Protein AF-A0A0D8IBQ2-F1 (afdb_monomer)

Solvent-accessible surface area (backbone atoms only — not comparable to full-atom values): 7060 Å² total; per-residue (Å²): 111,71,68,59,54,51,54,51,54,54,52,54,52,52,51,52,53,52,54,50,51,53,51,53,54,51,52,53,52,54,56,52,52,53,55,49,50,57,50,51,57,38,54,57,54,75,57,85,60,37,50,66,61,52,48,51,45,39,52,49,64,65,71,55,83,78,70,99,44,71,67,56,55,52,50,52,52,50,37,49,48,56,51,62,71,38,84,59,35,56,70,68,56,48,52,52,42,50,52,50,40,46,75,72,70,46,90,70,84,74,84,62,81,72,68,74,71,75,78,12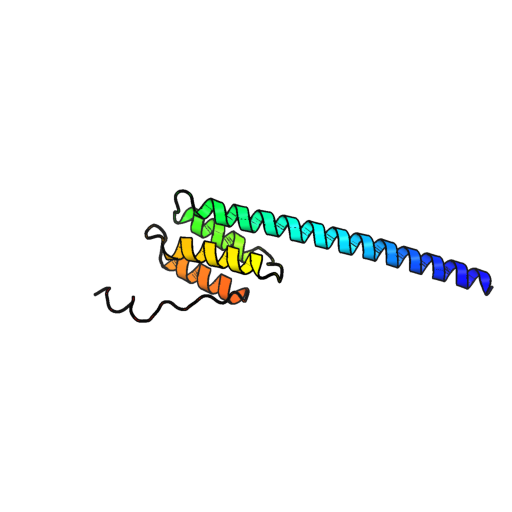0

Sequence (120 aa):
MVTYIYTITLRLMLIIIVLSGVGVVYFWWKSHQIGKEIKEATFNLNIDLDNDKALDYMQFVYNIEIPNRKVYWNTLKAGYQLIKISDNVDDSIKQRLRIIMLSKGILIEKPSLLETTNRW

Secondary structure (DSSP, 8-state):
-HHHHHHHHHHHHHHHHHHHHHHHHHHHHHHHHHHHHHHHHHHHTTSS--HHHHHHHHHHHHHPPPPS-HHHHHHHHHHHHHHHH-TTS-HHHHHHHHHHHHHTT---PPPPTTSSSS--

pLDDT: mean 86.47, std 11.73, range [48.06, 95.38]

Organism: NCBI:txid84022

Nearest PDB structures (foldseek):
  4epz-assembly1_A  TM=4.601E-01  e=3.554E+00  Bacteroides uniformis ATCC 8492

Mean predicted aligned error: 8.71 Å

Structure (mmCIF, N/CA/C/O backbone):
data_AF-A0A0D8IBQ2-F1
#
_entry.id   AF-A0A0D8IBQ2-F1
#
loop_
_atom_site.group_PDB
_atom_site.id
_atom_site.type_symbol
_atom_site.label_atom_id
_atom_site.label_alt_id
_atom_site.label_comp_id
_atom_site.label_asym_id
_atom_site.label_entity_id
_atom_site.label_seq_id
_atom_site.pdbx_PDB_ins_code
_atom_site.Cartn_x
_atom_site.Cartn_y
_atom_site.Cartn_z
_atom_site.occupancy
_atom_site.B_iso_or_equiv
_atom_site.auth_seq_id
_atom_site.auth_comp_id
_atom_site.auth_asym_id
_atom_site.auth_atom_id
_atom_site.pdbx_PDB_model_num
ATOM 1 N N . MET A 1 1 ? 29.061 -10.970 -46.618 1.00 74.06 1 MET A N 1
ATOM 2 C CA . MET A 1 1 ? 27.974 -11.679 -45.902 1.00 74.06 1 MET A CA 1
ATOM 3 C C . MET A 1 1 ? 28.200 -11.660 -44.389 1.00 74.06 1 MET A C 1
ATOM 5 O O . MET A 1 1 ? 27.344 -11.156 -43.679 1.00 74.06 1 MET A O 1
ATOM 9 N N . VAL A 1 2 ? 29.370 -12.090 -43.897 1.00 84.31 2 VAL A N 1
ATOM 10 C CA . VAL A 1 2 ? 29.703 -12.118 -42.453 1.00 84.31 2 VAL A CA 1
ATOM 11 C C . VAL A 1 2 ? 29.634 -10.740 -41.773 1.00 84.31 2 VAL A C 1
ATOM 13 O O . VAL A 1 2 ? 29.021 -10.598 -40.720 1.00 84.31 2 VAL A O 1
ATOM 16 N N . THR A 1 3 ? 30.180 -9.695 -42.401 1.00 89.56 3 THR A N 1
ATOM 17 C CA . THR A 1 3 ? 30.149 -8.319 -41.866 1.00 89.56 3 THR A CA 1
ATOM 18 C C . THR A 1 3 ? 28.736 -7.743 -41.756 1.00 89.56 3 THR A C 1
ATOM 20 O O . THR A 1 3 ? 28.445 -6.999 -40.827 1.00 89.56 3 THR A O 1
ATOM 23 N N . TYR A 1 4 ? 27.841 -8.118 -42.671 1.00 90.38 4 TYR A N 1
ATOM 24 C CA . TYR A 1 4 ? 26.442 -7.686 -42.672 1.00 90.38 4 TYR A CA 1
ATOM 25 C C . TYR A 1 4 ? 25.628 -8.358 -41.557 1.00 90.38 4 TYR A C 1
ATOM 27 O O . TYR A 1 4 ? 24.818 -7.716 -40.898 1.00 90.38 4 TYR A O 1
ATOM 35 N N . ILE A 1 5 ? 25.891 -9.640 -41.290 1.00 89.56 5 ILE A N 1
ATOM 36 C CA . ILE A 1 5 ? 25.279 -10.346 -40.158 1.00 89.56 5 ILE A CA 1
ATOM 37 C C . ILE A 1 5 ? 25.707 -9.688 -38.836 1.00 89.56 5 ILE A C 1
ATOM 39 O O . ILE A 1 5 ? 24.863 -9.443 -37.978 1.00 89.56 5 ILE A O 1
ATOM 43 N N . TYR A 1 6 ? 26.986 -9.316 -38.705 1.00 92.25 6 TYR A N 1
ATOM 44 C CA . TYR A 1 6 ? 27.506 -8.650 -37.506 1.00 92.25 6 TYR A CA 1
ATOM 45 C C . TYR A 1 6 ? 26.889 -7.263 -37.260 1.00 92.25 6 TYR A C 1
ATOM 47 O O . TYR A 1 6 ? 26.586 -6.898 -36.125 1.00 92.25 6 TYR A O 1
ATOM 55 N N . THR A 1 7 ? 26.662 -6.470 -38.312 1.00 92.25 7 THR A N 1
ATOM 56 C CA . THR A 1 7 ? 26.029 -5.153 -38.146 1.00 92.25 7 THR A CA 1
ATOM 57 C C . THR A 1 7 ? 24.558 -5.263 -37.745 1.00 92.25 7 THR A C 1
ATOM 59 O O . THR A 1 7 ? 24.081 -4.426 -36.977 1.00 92.25 7 THR A O 1
ATOM 62 N N . ILE A 1 8 ? 23.842 -6.297 -38.202 1.00 93.00 8 ILE A N 1
ATOM 63 C CA . ILE A 1 8 ? 22.455 -6.559 -37.789 1.00 93.00 8 ILE A CA 1
ATOM 64 C C . ILE A 1 8 ? 22.386 -6.969 -36.316 1.00 93.00 8 ILE A C 1
ATOM 66 O O . ILE A 1 8 ? 21.587 -6.401 -35.568 1.00 93.00 8 ILE A O 1
ATOM 70 N N . THR A 1 9 ? 23.221 -7.914 -35.873 1.00 93.25 9 THR A N 1
ATOM 71 C CA . THR A 1 9 ? 23.204 -8.379 -34.476 1.00 93.25 9 THR A CA 1
ATOM 72 C C . THR A 1 9 ? 23.554 -7.258 -33.500 1.00 93.25 9 THR A C 1
ATOM 74 O O . THR A 1 9 ? 22.883 -7.103 -32.480 1.00 93.25 9 THR A O 1
ATOM 77 N N . LEU A 1 10 ? 24.532 -6.413 -33.842 1.00 93.81 10 LEU A N 1
ATOM 78 C CA . LEU A 1 10 ? 24.910 -5.255 -33.032 1.00 93.81 10 LEU A CA 1
ATOM 79 C C . LEU A 1 10 ? 23.752 -4.251 -32.878 1.00 93.81 10 LEU A C 1
ATOM 81 O O . LEU A 1 10 ? 23.505 -3.753 -31.781 1.00 93.81 10 LEU A O 1
ATOM 85 N N . ARG A 1 11 ? 22.994 -3.986 -33.951 1.00 94.00 11 ARG A N 1
ATOM 86 C CA . ARG A 1 11 ? 21.817 -3.098 -33.900 1.00 94.00 11 ARG A CA 1
ATOM 87 C C . ARG A 1 11 ? 20.700 -3.662 -33.022 1.00 94.00 11 ARG A C 1
ATOM 89 O O . ARG A 1 11 ? 20.122 -2.913 -32.239 1.00 94.00 11 ARG A O 1
ATOM 96 N N . LEU A 1 12 ? 20.424 -4.964 -33.110 1.00 94.62 12 LEU A N 1
ATOM 97 C CA . LEU A 1 12 ? 19.429 -5.620 -32.252 1.00 94.62 12 LEU A CA 1
ATOM 98 C C . LEU A 1 12 ? 19.826 -5.557 -30.773 1.00 94.62 12 LEU A C 1
ATOM 100 O O . LEU A 1 12 ? 18.987 -5.259 -29.925 1.00 94.62 12 LEU A O 1
ATOM 104 N N . MET A 1 13 ? 21.108 -5.761 -30.464 1.00 95.38 13 MET A N 1
ATOM 105 C CA . MET A 1 13 ? 21.614 -5.668 -29.094 1.00 95.38 13 MET A CA 1
ATOM 106 C C . MET A 1 13 ? 21.450 -4.254 -28.519 1.00 95.38 13 MET A C 1
ATOM 108 O O . MET A 1 13 ? 20.991 -4.103 -27.388 1.00 95.38 13 MET A O 1
ATOM 112 N N . LEU A 1 14 ? 21.743 -3.214 -29.309 1.00 93.88 14 LEU A N 1
ATOM 113 C CA . LEU A 1 14 ? 21.530 -1.821 -28.898 1.00 93.88 14 LEU A CA 1
ATOM 114 C C . LEU A 1 14 ? 20.052 -1.518 -28.621 1.00 93.88 14 LEU A C 1
ATOM 116 O O . LEU A 1 14 ? 19.744 -0.876 -27.620 1.00 93.88 14 LEU A O 1
ATOM 120 N N . ILE A 1 15 ? 19.134 -2.020 -29.454 1.00 95.19 15 ILE A N 1
ATOM 121 C CA . ILE A 1 15 ? 17.688 -1.848 -29.239 1.00 95.19 15 ILE A CA 1
ATOM 122 C C . ILE A 1 15 ? 17.256 -2.489 -27.914 1.00 95.19 15 ILE A C 1
ATOM 124 O O . ILE A 1 15 ? 16.543 -1.857 -27.138 1.00 95.19 15 ILE A O 1
ATOM 128 N N . ILE A 1 16 ? 17.724 -3.705 -27.613 1.00 94.56 16 ILE A N 1
ATOM 129 C CA . ILE A 1 16 ? 17.399 -4.394 -26.354 1.00 94.56 16 ILE A CA 1
ATOM 130 C C . ILE A 1 16 ? 17.916 -3.605 -25.143 1.00 94.56 16 ILE A C 1
ATOM 132 O O . ILE A 1 16 ? 17.195 -3.464 -24.156 1.00 94.56 16 ILE A O 1
ATOM 136 N N . ILE A 1 17 ? 19.131 -3.051 -25.220 1.00 94.69 17 ILE A N 1
ATOM 137 C CA . ILE A 1 17 ? 19.705 -2.228 -24.143 1.00 94.69 17 ILE A CA 1
ATOM 138 C C . ILE A 1 17 ? 18.849 -0.978 -23.902 1.00 94.69 17 ILE A C 1
ATOM 140 O O . ILE A 1 17 ? 18.526 -0.672 -22.754 1.00 94.69 17 ILE A O 1
ATOM 144 N N . VAL A 1 18 ? 18.436 -0.286 -24.968 1.00 94.56 18 VAL A N 1
ATOM 145 C CA . VAL A 1 18 ? 17.582 0.907 -24.859 1.00 94.56 18 VAL A CA 1
ATOM 146 C C . VAL A 1 18 ? 16.221 0.554 -24.256 1.00 94.56 18 VAL A C 1
ATOM 148 O O . VAL A 1 18 ? 15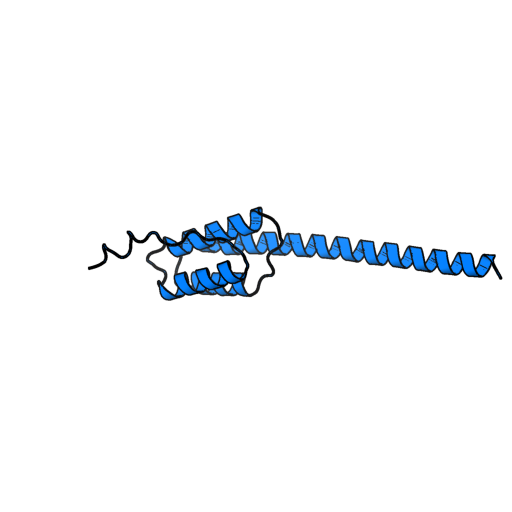.786 1.217 -23.316 1.00 94.56 18 VAL A O 1
ATOM 151 N N . LEU A 1 19 ? 15.569 -0.512 -24.732 1.00 93.62 19 LEU A N 1
ATOM 152 C CA . LEU A 1 19 ? 14.272 -0.955 -24.207 1.00 93.62 19 LEU A CA 1
ATOM 153 C C . LEU A 1 19 ? 14.352 -1.351 -22.727 1.00 93.62 19 LEU A C 1
ATOM 155 O O . LEU A 1 19 ? 13.487 -0.970 -21.938 1.00 93.62 19 LEU A O 1
ATOM 159 N N . SER A 1 20 ? 15.413 -2.060 -22.338 1.00 92.56 20 SER A N 1
ATOM 160 C CA . SER A 1 20 ? 15.674 -2.413 -20.940 1.00 92.56 20 SER A CA 1
ATOM 161 C C . SER A 1 20 ? 15.858 -1.165 -20.071 1.00 92.56 20 SER A C 1
ATOM 163 O O . SER A 1 20 ? 15.233 -1.044 -19.016 1.00 92.56 20 SER A O 1
ATOM 165 N N . GLY A 1 21 ? 16.636 -0.186 -20.547 1.00 91.06 21 GLY A N 1
ATOM 166 C CA . GLY A 1 21 ? 16.843 1.087 -19.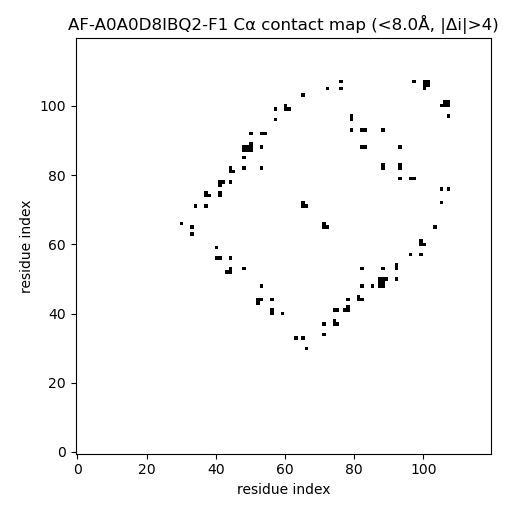856 1.00 91.06 21 GLY A CA 1
ATOM 167 C C . GLY A 1 21 ? 15.539 1.850 -19.610 1.00 91.06 21 GLY A C 1
ATOM 168 O O . GLY A 1 21 ? 15.279 2.273 -18.483 1.00 91.06 21 GLY A O 1
ATOM 169 N N . VAL A 1 22 ? 14.679 1.965 -20.629 1.00 92.81 22 VAL A N 1
ATOM 170 C CA . VAL A 1 22 ? 13.357 2.606 -20.490 1.00 92.81 22 VAL A CA 1
ATOM 171 C C . VAL A 1 22 ? 12.487 1.858 -19.476 1.00 92.81 22 VAL A C 1
ATOM 173 O O . VAL A 1 22 ? 11.854 2.492 -18.630 1.00 92.81 22 VAL A O 1
ATOM 176 N N . GLY A 1 23 ? 12.498 0.522 -19.504 1.00 89.88 23 GLY A N 1
ATOM 177 C CA . GLY A 1 23 ? 11.763 -0.306 -18.546 1.00 89.88 23 GLY A CA 1
ATOM 178 C C . GLY A 1 23 ? 12.187 -0.065 -17.094 1.00 89.88 23 GLY A C 1
ATOM 179 O O . GLY A 1 23 ? 11.334 0.106 -16.222 1.00 89.88 23 GLY A O 1
ATOM 180 N N . VAL A 1 24 ? 13.496 0.021 -16.831 1.00 88.88 24 VAL A N 1
ATOM 181 C CA . VAL A 1 24 ? 14.026 0.291 -15.482 1.00 88.88 24 VAL A CA 1
ATOM 182 C C . VAL A 1 24 ? 13.614 1.678 -14.987 1.00 88.88 24 VAL A C 1
ATOM 184 O O . VAL A 1 24 ? 13.155 1.809 -13.850 1.00 88.88 24 VAL A O 1
ATOM 187 N N . VAL A 1 25 ? 13.733 2.705 -15.834 1.00 90.19 25 VAL A N 1
ATOM 188 C CA . VAL A 1 25 ? 13.352 4.082 -15.478 1.00 90.19 25 VAL A CA 1
ATOM 189 C C . VAL A 1 25 ? 11.856 4.175 -15.176 1.00 90.19 25 VAL A C 1
ATOM 191 O O . VAL A 1 25 ? 11.468 4.750 -14.158 1.00 90.19 25 VAL A O 1
ATOM 194 N N . TYR A 1 26 ? 11.015 3.557 -16.009 1.00 89.88 26 TYR A N 1
ATOM 195 C CA . TYR A 1 26 ? 9.571 3.501 -15.787 1.00 89.88 26 TYR A CA 1
ATOM 196 C C . TYR A 1 26 ? 9.221 2.825 -14.453 1.00 89.88 26 TYR A C 1
ATOM 198 O O . TYR A 1 26 ? 8.435 3.359 -13.667 1.00 89.88 26 TYR A O 1
ATOM 206 N N . PHE A 1 27 ? 9.848 1.682 -14.155 1.00 83.88 27 PHE A N 1
ATOM 207 C CA . PHE A 1 27 ? 9.628 0.958 -12.902 1.00 83.88 27 PHE A CA 1
ATOM 208 C C . PHE A 1 27 ? 10.024 1.789 -11.671 1.00 83.88 27 PHE A C 1
ATOM 210 O O . PHE A 1 27 ? 9.289 1.836 -10.681 1.00 83.88 27 PHE A O 1
ATOM 217 N N . TRP A 1 28 ? 11.158 2.492 -11.740 1.00 83.12 28 TRP A N 1
ATOM 218 C CA . TRP A 1 28 ? 11.604 3.389 -10.672 1.00 83.12 28 TRP A CA 1
ATOM 219 C C . TRP A 1 28 ? 10.628 4.541 -10.437 1.00 83.12 28 TRP A C 1
ATOM 221 O O . TRP A 1 28 ? 10.291 4.831 -9.285 1.00 83.12 28 TRP A O 1
ATOM 231 N N . TRP A 1 29 ? 10.137 5.167 -11.508 1.00 84.75 29 TRP A N 1
ATOM 232 C CA . TRP A 1 29 ? 9.198 6.277 -11.391 1.00 84.75 29 TRP A CA 1
ATOM 233 C C . TRP A 1 29 ? 7.870 5.833 -10.769 1.00 84.75 29 TRP A C 1
ATOM 235 O O . TRP A 1 29 ? 7.411 6.445 -9.800 1.00 84.75 29 TRP A O 1
ATOM 245 N N . LYS A 1 30 ? 7.314 4.709 -11.239 1.00 84.88 30 LYS A N 1
ATOM 246 C CA . LYS A 1 30 ? 6.087 4.116 -10.689 1.00 84.88 30 LYS A CA 1
ATOM 247 C C . LYS A 1 30 ? 6.236 3.786 -9.200 1.00 84.88 30 LYS A C 1
ATOM 249 O O . LYS A 1 30 ? 5.370 4.133 -8.400 1.00 84.88 30 LYS A O 1
ATOM 254 N N . SER A 1 31 ? 7.358 3.182 -8.795 1.00 80.00 31 SER A N 1
ATOM 255 C CA . SER A 1 31 ? 7.610 2.870 -7.380 1.00 80.00 31 SER A CA 1
ATOM 256 C C . SER A 1 31 ? 7.677 4.121 -6.497 1.00 80.00 31 SER A C 1
ATOM 258 O O . SER A 1 31 ? 7.293 4.053 -5.328 1.00 80.00 31 SER A O 1
ATOM 260 N N . HIS A 1 32 ? 8.180 5.245 -7.014 1.00 82.94 32 HIS A N 1
ATOM 261 C CA . HIS A 1 32 ? 8.258 6.487 -6.247 1.00 82.94 32 HIS A CA 1
ATOM 262 C C . HIS A 1 32 ? 6.874 7.112 -6.025 1.00 82.94 32 HIS A C 1
ATOM 264 O O . HIS A 1 32 ? 6.583 7.556 -4.914 1.00 82.94 32 HIS A O 1
ATOM 270 N N . GLN A 1 33 ? 6.011 7.088 -7.047 1.00 87.25 33 GLN A N 1
ATOM 271 C CA . GLN A 1 33 ? 4.641 7.603 -6.956 1.00 87.25 33 GLN A CA 1
ATOM 272 C C . GLN A 1 33 ? 3.819 6.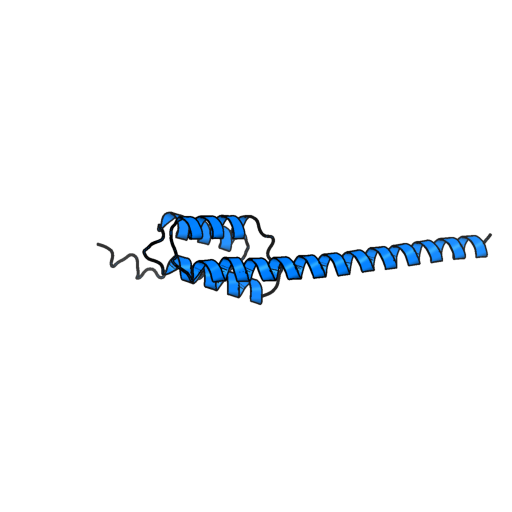852 -5.904 1.00 87.25 33 GLN A C 1
ATOM 274 O O . GLN A 1 33 ? 3.289 7.481 -4.992 1.00 87.25 33 GLN A O 1
ATOM 279 N N . ILE A 1 34 ? 3.839 5.515 -5.933 1.00 86.62 34 ILE A N 1
ATOM 280 C CA . ILE A 1 34 ? 3.121 4.683 -4.951 1.00 86.62 34 ILE A CA 1
ATOM 281 C C . ILE A 1 34 ? 3.574 5.008 -3.521 1.00 86.62 34 ILE A C 1
ATOM 283 O O . ILE A 1 34 ? 2.774 5.090 -2.591 1.00 86.62 34 ILE A O 1
ATOM 287 N N . GLY A 1 35 ? 4.874 5.239 -3.325 1.00 87.25 35 GLY A N 1
ATOM 288 C CA . GLY A 1 35 ? 5.403 5.597 -2.014 1.00 87.25 35 GLY A CA 1
ATOM 289 C C . GLY A 1 35 ? 4.904 6.940 -1.483 1.00 87.25 35 GLY A C 1
ATOM 290 O O . GLY A 1 35 ? 4.773 7.095 -0.267 1.00 87.25 35 GLY A O 1
ATOM 291 N N . LYS A 1 36 ? 4.642 7.902 -2.372 1.00 89.19 36 LYS A N 1
ATOM 292 C CA . LYS A 1 36 ? 4.052 9.195 -2.021 1.00 89.19 36 LYS A CA 1
ATOM 293 C C . LYS A 1 36 ? 2.577 9.028 -1.658 1.00 89.19 36 LYS A C 1
ATOM 295 O O . LYS A 1 36 ? 2.182 9.471 -0.585 1.00 89.19 36 LYS A O 1
ATOM 300 N N . GLU A 1 37 ? 1.821 8.295 -2.469 1.00 90.88 37 GLU A N 1
ATOM 301 C CA . GLU A 1 37 ? 0.401 8.016 -2.224 1.00 90.88 37 GLU A CA 1
ATOM 302 C C . GLU A 1 37 ? 0.175 7.299 -0.884 1.00 90.88 37 GLU A C 1
ATOM 304 O O . GLU A 1 37 ? -0.678 7.709 -0.103 1.00 90.88 37 GLU A O 1
ATOM 309 N N . ILE A 1 38 ? 0.991 6.288 -0.550 1.00 90.81 38 ILE A N 1
ATOM 310 C CA . ILE A 1 38 ? 0.889 5.575 0.739 1.00 90.81 38 ILE A CA 1
ATOM 311 C C . ILE A 1 38 ? 1.087 6.528 1.922 1.00 90.81 38 ILE A C 1
ATOM 313 O O . ILE A 1 38 ? 0.391 6.416 2.936 1.00 90.81 38 ILE A O 1
ATOM 317 N N . LYS A 1 39 ? 2.041 7.460 1.814 1.00 89.62 39 LYS A N 1
ATOM 318 C CA . LYS A 1 39 ? 2.298 8.450 2.866 1.00 89.62 39 LYS A CA 1
ATOM 319 C C . LYS A 1 39 ? 1.140 9.427 2.999 1.00 89.62 39 LYS A C 1
ATOM 321 O O . LYS A 1 39 ? 0.721 9.679 4.121 1.00 89.62 39 LYS A O 1
ATOM 326 N N . GLU A 1 40 ? 0.631 9.944 1.886 1.00 91.06 40 GLU A N 1
ATOM 327 C CA . GLU A 1 40 ? -0.484 10.896 1.874 1.00 91.06 40 GLU A CA 1
ATOM 328 C C . GLU A 1 40 ? -1.763 10.260 2.425 1.00 91.06 40 GLU A C 1
ATOM 330 O O . GLU A 1 40 ? -2.359 10.800 3.353 1.00 91.06 40 GLU A O 1
ATOM 335 N N . ALA A 1 41 ? -2.116 9.058 1.961 1.00 90.56 41 ALA A N 1
ATOM 336 C CA . ALA A 1 41 ? -3.266 8.312 2.465 1.00 90.56 41 ALA A CA 1
ATOM 337 C C . ALA A 1 41 ? -3.162 8.042 3.975 1.00 90.56 41 ALA A C 1
ATOM 339 O O . ALA A 1 41 ? -4.136 8.187 4.706 1.00 90.56 41 ALA A O 1
ATOM 340 N N . THR A 1 42 ? -1.968 7.695 4.464 1.00 89.88 42 THR A N 1
ATOM 341 C CA . THR A 1 42 ? -1.745 7.453 5.898 1.00 89.88 42 THR A CA 1
ATOM 342 C C . THR A 1 42 ? -1.760 8.749 6.713 1.00 89.88 42 THR A C 1
ATOM 344 O O . THR A 1 42 ? -2.230 8.751 7.846 1.00 89.88 42 THR A O 1
ATOM 347 N N . PHE A 1 43 ? -1.267 9.859 6.159 1.00 89.88 43 PHE A N 1
ATOM 348 C CA . PHE A 1 43 ? -1.297 11.165 6.819 1.00 89.88 43 PHE A CA 1
ATOM 349 C C . PHE A 1 43 ? -2.727 11.696 6.956 1.00 89.88 43 PHE A C 1
ATOM 351 O O . PHE A 1 43 ? -3.082 12.219 8.011 1.00 89.88 43 PHE A O 1
ATOM 358 N N . ASN A 1 44 ? -3.567 11.491 5.938 1.00 90.00 44 ASN A N 1
ATOM 359 C CA . ASN A 1 44 ? -4.971 11.901 5.955 1.00 90.00 44 ASN A CA 1
ATOM 360 C C . ASN A 1 44 ? -5.784 11.217 7.069 1.00 90.00 44 ASN A C 1
ATOM 362 O O . ASN A 1 44 ? -6.738 11.807 7.564 1.00 90.00 44 ASN A O 1
ATOM 366 N N . LEU A 1 45 ? -5.376 10.024 7.522 1.00 89.56 45 LEU A N 1
ATOM 367 C CA . LEU A 1 45 ? -5.995 9.345 8.669 1.00 89.56 45 LEU A CA 1
ATOM 368 C C . LEU A 1 45 ? -5.742 10.038 10.011 1.00 89.56 45 LEU A C 1
ATOM 370 O O . LEU A 1 45 ? -6.462 9.782 10.968 1.00 89.56 45 LEU A O 1
ATOM 374 N N . ASN A 1 46 ? -4.706 10.869 10.121 1.00 83.88 46 ASN A N 1
ATOM 375 C CA . ASN A 1 46 ? -4.357 11.518 11.384 1.00 83.88 46 ASN A CA 1
ATOM 376 C C . ASN A 1 46 ? -5.264 12.720 11.705 1.00 83.88 46 ASN A C 1
ATOM 378 O O . ASN A 1 46 ? -5.256 13.219 12.826 1.00 83.88 46 ASN A O 1
ATOM 382 N N . ILE A 1 47 ? -6.018 13.216 10.720 1.00 81.88 47 ILE A N 1
ATOM 383 C CA . ILE A 1 47 ? -6.865 14.400 10.857 1.00 81.88 47 ILE A CA 1
ATOM 384 C C . ILE A 1 47 ? -8.322 13.948 10.858 1.00 81.88 47 ILE A C 1
ATOM 386 O O . ILE A 1 47 ? -8.846 13.594 9.804 1.00 81.88 47 ILE A O 1
ATOM 390 N N . ASP A 1 48 ? -8.973 14.019 12.022 1.00 83.94 48 ASP A N 1
ATOM 391 C CA . ASP A 1 48 ? -10.419 13.804 12.189 1.00 83.94 48 ASP A CA 1
ATOM 392 C C . ASP A 1 48 ? -10.901 12.474 11.583 1.00 83.94 48 ASP A C 1
ATOM 394 O O . ASP A 1 48 ? -11.583 12.433 10.560 1.00 83.94 48 ASP A O 1
ATOM 398 N N . LEU A 1 49 ? -10.420 11.370 12.154 1.00 90.25 49 LEU A N 1
ATOM 399 C CA . LEU A 1 49 ? -10.665 10.031 11.637 1.00 90.25 49 LEU A CA 1
ATOM 400 C C . LEU A 1 49 ? -12.115 9.593 11.879 1.00 90.25 49 LEU A C 1
ATOM 402 O O . LEU A 1 49 ? -12.537 9.440 13.027 1.00 90.25 49 LEU A O 1
ATOM 406 N N . ASP A 1 50 ? -12.819 9.311 10.789 1.00 92.69 50 ASP A N 1
ATOM 407 C CA . ASP A 1 50 ? -14.187 8.810 10.745 1.00 92.69 50 ASP A CA 1
ATOM 408 C C . ASP A 1 50 ? -14.277 7.502 9.933 1.00 92.69 50 ASP A C 1
ATOM 410 O O . ASP A 1 50 ? -13.282 6.972 9.416 1.00 92.69 50 ASP A O 1
ATOM 414 N N . ASN A 1 51 ? -15.491 6.958 9.843 1.00 92.06 51 ASN A N 1
ATOM 415 C CA . ASN A 1 51 ? -15.777 5.760 9.060 1.00 92.06 51 ASN A CA 1
ATOM 416 C C . ASN A 1 51 ? -15.467 5.950 7.567 1.00 92.06 51 ASN A C 1
ATOM 418 O O . ASN A 1 51 ? -14.906 5.041 6.954 1.00 92.06 51 ASN A O 1
ATOM 422 N N . ASP A 1 52 ? -15.775 7.113 6.994 1.00 93.00 52 ASP A N 1
ATOM 423 C CA . ASP A 1 52 ? -15.601 7.373 5.562 1.00 93.00 52 ASP A CA 1
ATOM 424 C C . ASP A 1 52 ? -14.116 7.379 5.172 1.00 93.00 52 ASP A C 1
ATOM 426 O O . ASP A 1 52 ? -13.705 6.653 4.267 1.00 93.00 52 ASP A O 1
ATOM 430 N N . LYS A 1 53 ? -13.260 8.070 5.932 1.00 92.94 53 LYS A N 1
ATOM 431 C CA . LYS A 1 53 ? -11.803 8.058 5.720 1.00 92.94 53 LYS A CA 1
ATOM 432 C C . LYS A 1 53 ? -11.198 6.678 5.940 1.00 92.94 53 LYS A C 1
ATOM 434 O O . LYS A 1 53 ? -10.255 6.295 5.243 1.00 92.94 53 LYS A O 1
ATOM 439 N N . ALA A 1 54 ? -11.714 5.913 6.903 1.00 93.00 54 ALA A N 1
ATOM 440 C CA . ALA A 1 54 ? -11.272 4.541 7.121 1.00 93.00 54 ALA A CA 1
ATOM 441 C C . ALA A 1 54 ? -11.647 3.628 5.937 1.00 93.00 54 ALA A C 1
ATOM 443 O O . ALA A 1 54 ? -10.842 2.775 5.547 1.00 93.00 54 ALA A O 1
ATOM 444 N N . LEU A 1 55 ? -12.828 3.821 5.339 1.00 94.00 55 LEU A N 1
ATOM 445 C CA . LEU A 1 55 ? -13.259 3.122 4.125 1.00 94.00 55 LEU A CA 1
ATOM 446 C C . LEU A 1 55 ? -12.411 3.516 2.912 1.00 94.00 55 LEU A C 1
ATOM 448 O O . LEU A 1 55 ? -11.928 2.625 2.210 1.00 94.00 55 LEU A O 1
ATOM 452 N N . ASP A 1 56 ? -12.162 4.808 2.713 1.00 93.88 56 ASP A N 1
ATOM 453 C CA . ASP A 1 56 ? -11.307 5.317 1.637 1.00 93.88 56 ASP A CA 1
ATOM 454 C C . ASP A 1 56 ? -9.897 4.736 1.737 1.00 93.88 56 ASP A C 1
ATOM 456 O O . ASP A 1 56 ? -9.338 4.225 0.762 1.00 93.88 56 ASP A O 1
ATOM 460 N N . TYR A 1 57 ? -9.330 4.730 2.945 1.00 94.56 57 TYR A N 1
ATOM 461 C CA . TYR A 1 57 ? -8.033 4.118 3.195 1.00 94.56 57 TYR A CA 1
ATOM 462 C C . TYR A 1 57 ? -8.046 2.612 2.935 1.00 94.56 57 TYR A C 1
ATOM 464 O O . TYR A 1 57 ? -7.129 2.075 2.315 1.00 94.56 57 TYR A O 1
ATOM 472 N N . MET A 1 58 ? -9.089 1.907 3.368 1.00 94.38 58 MET A N 1
ATOM 473 C CA . MET A 1 58 ? -9.239 0.478 3.110 1.00 94.38 58 MET A CA 1
ATOM 474 C C . MET A 1 58 ? -9.303 0.174 1.608 1.00 94.38 58 MET A C 1
ATOM 476 O O . MET A 1 58 ? -8.630 -0.751 1.142 1.00 94.38 58 MET A O 1
ATOM 480 N N . GLN A 1 59 ? -10.063 0.959 0.845 1.00 94.31 59 GLN A N 1
ATOM 481 C CA . GLN A 1 59 ? -10.157 0.835 -0.607 1.00 94.31 59 GLN A CA 1
ATOM 482 C C . GLN A 1 59 ? -8.820 1.152 -1.284 1.00 94.31 59 GLN A C 1
ATOM 484 O O . GLN A 1 59 ? -8.400 0.427 -2.188 1.00 94.31 59 GLN A O 1
ATOM 489 N N . PHE A 1 60 ? -8.110 2.176 -0.809 1.00 93.94 60 PHE A N 1
ATOM 490 C CA . PHE A 1 60 ? -6.754 2.486 -1.246 1.00 93.94 60 PHE A CA 1
ATOM 491 C C . PHE A 1 60 ? -5.818 1.286 -1.042 1.00 93.94 60 PHE A C 1
ATOM 493 O O . PHE A 1 60 ? -5.240 0.792 -2.009 1.00 93.94 60 PHE A O 1
ATOM 500 N N . VAL A 1 61 ? -5.730 0.741 0.178 1.00 92.94 61 VAL A N 1
ATOM 501 C CA . VAL A 1 61 ? -4.866 -0.413 0.494 1.00 92.94 61 VAL A CA 1
ATOM 502 C C . VAL A 1 61 ? -5.230 -1.651 -0.333 1.00 92.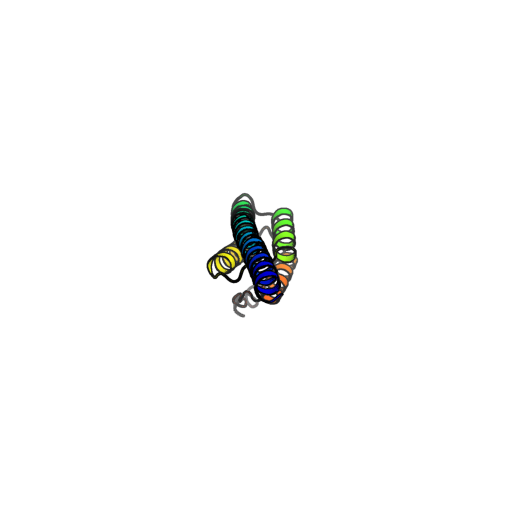94 61 VAL A C 1
ATOM 504 O O . VAL A 1 61 ? -4.347 -2.413 -0.738 1.00 92.94 61 VAL A O 1
ATOM 507 N N . TYR A 1 62 ? -6.518 -1.859 -0.612 1.00 92.50 62 TYR A N 1
ATOM 508 C CA . TYR A 1 62 ? -6.976 -2.957 -1.460 1.00 92.50 62 TYR A CA 1
ATOM 509 C C . TYR A 1 62 ? -6.475 -2.819 -2.907 1.00 92.50 62 TYR A C 1
ATOM 511 O O . TYR A 1 62 ? -5.967 -3.791 -3.477 1.00 92.50 62 TYR A O 1
ATOM 519 N N . ASN A 1 63 ? -6.554 -1.614 -3.473 1.00 92.31 63 ASN A N 1
ATOM 520 C CA . ASN A 1 63 ? -6.257 -1.356 -4.882 1.00 92.31 63 ASN A CA 1
ATOM 521 C C . ASN A 1 63 ? -4.764 -1.208 -5.190 1.00 92.31 63 ASN A C 1
ATOM 523 O O . ASN A 1 63 ? -4.345 -1.504 -6.308 1.00 92.31 63 ASN A O 1
ATOM 527 N N . ILE A 1 64 ? -3.947 -0.776 -4.228 1.00 90.31 64 ILE A N 1
ATOM 528 C CA . ILE A 1 64 ? -2.520 -0.576 -4.489 1.00 90.31 64 ILE A CA 1
ATOM 529 C C . ILE A 1 64 ? -1.740 -1.892 -4.584 1.00 90.31 64 ILE A C 1
ATOM 531 O O . ILE A 1 64 ? -1.985 -2.878 -3.873 1.00 90.31 64 ILE A O 1
ATOM 535 N N . GLU A 1 65 ? -0.726 -1.872 -5.445 1.00 86.81 65 GLU A N 1
ATOM 536 C CA . GLU A 1 65 ? 0.360 -2.842 -5.444 1.00 86.81 65 GLU A CA 1
ATOM 537 C C . GLU A 1 65 ? 1.477 -2.308 -4.548 1.00 86.81 65 GLU A C 1
ATOM 539 O O . GLU A 1 65 ? 2.046 -1.246 -4.800 1.00 86.81 65 GLU A O 1
ATOM 544 N N . ILE A 1 66 ? 1.769 -3.021 -3.463 1.00 85.75 66 ILE A N 1
ATOM 545 C CA . ILE A 1 66 ? 2.696 -2.541 -2.442 1.00 85.75 66 ILE A CA 1
ATOM 546 C C . ILE A 1 66 ? 4.102 -2.997 -2.825 1.00 85.75 66 ILE A C 1
ATOM 548 O O . ILE A 1 66 ? 4.357 -4.205 -2.842 1.00 85.75 66 ILE A O 1
ATOM 552 N N . PRO A 1 67 ? 5.044 -2.076 -3.094 1.00 83.25 67 PRO A N 1
ATOM 553 C CA . PRO A 1 67 ? 6.403 -2.473 -3.415 1.00 83.25 67 PRO A CA 1
ATOM 554 C C . PRO A 1 67 ? 7.015 -3.230 -2.233 1.00 83.25 67 PRO A C 1
ATOM 556 O O . PRO A 1 67 ? 6.768 -2.884 -1.075 1.00 83.25 67 PRO A O 1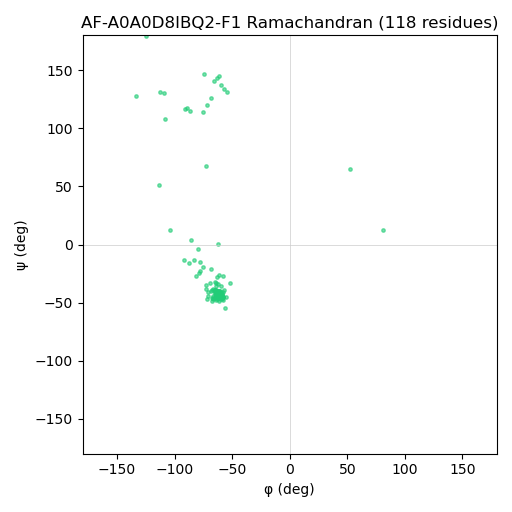
ATOM 559 N N . ASN A 1 68 ? 7.858 -4.226 -2.513 1.00 81.25 68 ASN A N 1
ATOM 560 C CA . ASN A 1 68 ? 8.533 -5.028 -1.490 1.00 81.25 68 ASN A CA 1
ATOM 561 C C . ASN A 1 68 ? 9.643 -4.226 -0.780 1.00 81.25 68 ASN A C 1
ATOM 563 O O . ASN A 1 68 ? 10.838 -4.459 -0.962 1.00 81.25 68 ASN A O 1
ATOM 567 N N . ARG A 1 69 ? 9.248 -3.210 -0.009 1.00 83.81 69 ARG A N 1
ATOM 568 C CA . ARG A 1 69 ? 10.124 -2.403 0.838 1.00 83.81 69 ARG A CA 1
ATOM 569 C C . ARG A 1 69 ? 9.490 -2.260 2.211 1.00 83.81 69 ARG A C 1
ATOM 571 O O . ARG A 1 69 ? 8.371 -1.769 2.345 1.00 83.81 69 ARG A O 1
ATOM 578 N N . LYS A 1 70 ? 10.272 -2.582 3.242 1.00 86.44 70 LYS A N 1
ATOM 579 C CA . LYS A 1 70 ? 9.860 -2.530 4.654 1.00 86.44 70 LYS A CA 1
ATOM 580 C C . LYS A 1 70 ? 9.256 -1.182 5.067 1.00 86.44 70 LYS A C 1
ATOM 582 O O . LYS A 1 70 ? 8.345 -1.147 5.884 1.00 86.44 70 LYS A O 1
ATOM 587 N N . VAL A 1 71 ? 9.733 -0.080 4.482 1.00 88.06 71 VAL A N 1
ATOM 588 C CA . VAL A 1 71 ? 9.224 1.274 4.760 1.00 88.06 71 VAL A CA 1
ATOM 589 C C . VAL A 1 71 ? 7.727 1.380 4.463 1.00 88.06 71 VAL A C 1
ATOM 591 O O . VAL A 1 71 ? 6.992 1.880 5.305 1.00 88.06 71 VAL A O 1
ATOM 594 N N . TYR A 1 72 ? 7.259 0.858 3.325 1.00 89.94 72 TYR A N 1
ATOM 595 C CA . TYR A 1 72 ? 5.844 0.935 2.954 1.00 89.94 72 TYR A CA 1
ATOM 596 C C . TYR A 1 72 ? 4.972 0.083 3.872 1.00 89.94 72 TYR A C 1
ATOM 598 O O . TYR A 1 72 ? 3.921 0.534 4.313 1.00 89.94 72 TYR A O 1
ATOM 606 N N . TRP A 1 73 ? 5.439 -1.112 4.236 1.00 90.44 73 TRP A N 1
ATOM 607 C CA . TRP A 1 73 ? 4.727 -1.976 5.180 1.00 90.44 73 TRP A CA 1
ATOM 608 C C . TRP A 1 73 ? 4.609 -1.339 6.561 1.00 90.44 73 TRP A C 1
ATOM 610 O O . TRP A 1 73 ? 3.549 -1.406 7.174 1.00 90.44 73 TRP A O 1
ATOM 620 N N . ASN A 1 74 ? 5.669 -0.679 7.031 1.00 90.81 74 ASN A N 1
ATOM 621 C CA . ASN A 1 74 ? 5.645 0.042 8.299 1.00 90.81 74 ASN A CA 1
ATOM 622 C C . ASN A 1 74 ? 4.657 1.216 8.261 1.00 90.81 74 ASN A C 1
ATOM 624 O O . ASN A 1 74 ? 3.907 1.397 9.216 1.00 90.81 74 ASN A O 1
ATOM 628 N N . THR A 1 75 ? 4.623 1.986 7.167 1.00 91.31 75 THR A N 1
ATOM 629 C CA . THR A 1 75 ? 3.664 3.091 7.003 1.00 91.31 75 THR A CA 1
ATOM 630 C C . THR A 1 75 ? 2.224 2.582 6.992 1.00 91.31 75 THR A C 1
ATOM 632 O O . THR A 1 75 ? 1.386 3.114 7.711 1.00 91.31 75 THR A O 1
ATOM 635 N N . LEU A 1 76 ? 1.947 1.500 6.264 1.00 92.62 76 LEU A N 1
ATOM 636 C CA . LEU A 1 76 ? 0.6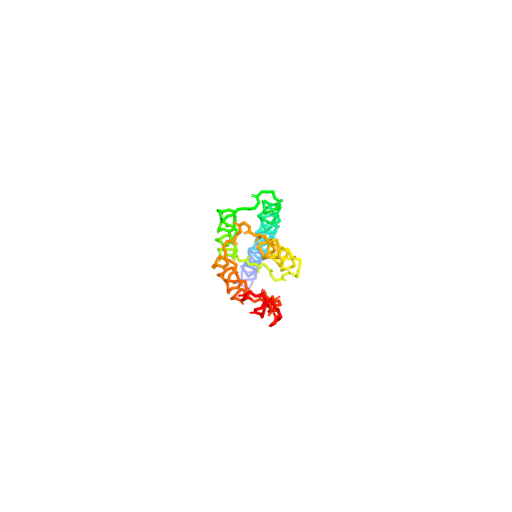20 0.887 6.253 1.00 92.62 76 LEU A CA 1
ATOM 637 C C . LEU A 1 76 ? 0.238 0.305 7.625 1.00 92.62 76 LEU A C 1
ATOM 639 O O . LEU A 1 76 ? -0.902 0.447 8.061 1.00 92.62 76 LEU A O 1
ATOM 643 N N . LYS A 1 77 ? 1.189 -0.311 8.347 1.00 92.25 77 LYS A N 1
ATOM 644 C CA . LYS A 1 77 ? 0.969 -0.797 9.722 1.00 92.25 77 LYS A CA 1
ATOM 645 C C . LYS A 1 77 ? 0.624 0.358 10.666 1.00 92.25 77 LYS A C 1
ATOM 647 O O . LYS A 1 77 ? -0.263 0.196 11.498 1.00 92.25 77 LYS A O 1
ATOM 652 N N . ALA A 1 78 ? 1.279 1.510 10.517 1.00 91.69 78 ALA A N 1
ATOM 653 C CA . ALA A 1 78 ? 0.951 2.711 11.282 1.00 91.69 78 ALA A CA 1
ATOM 654 C C . ALA A 1 78 ? -0.469 3.213 10.966 1.00 91.69 78 ALA A C 1
ATOM 656 O O . ALA A 1 78 ? -1.236 3.455 11.891 1.00 91.69 78 ALA A O 1
ATOM 657 N N . GLY A 1 79 ? -0.861 3.274 9.687 1.00 92.12 79 GLY A N 1
ATOM 658 C CA . GLY A 1 79 ? -2.228 3.643 9.295 1.00 92.12 79 GLY A CA 1
ATOM 659 C C . GLY A 1 79 ? -3.291 2.710 9.877 1.00 92.12 79 GLY A C 1
ATOM 660 O O . GLY A 1 79 ? -4.287 3.165 10.435 1.00 92.12 79 GLY A O 1
ATOM 661 N N . TYR A 1 80 ? -3.039 1.399 9.867 1.00 93.50 80 TYR A N 1
ATOM 662 C CA . TYR A 1 80 ? -3.910 0.441 10.547 1.00 93.50 80 TYR A CA 1
ATOM 663 C C . TYR A 1 80 ? -3.989 0.666 12.058 1.00 93.50 80 TYR A C 1
ATOM 665 O O . TYR A 1 80 ? -5.063 0.528 12.634 1.00 93.50 80 TYR A O 1
ATOM 673 N N . GLN A 1 81 ? -2.878 0.999 12.719 1.00 91.88 81 GLN A N 1
ATOM 674 C CA . GLN A 1 81 ? -2.889 1.290 14.153 1.00 91.88 81 GLN A CA 1
ATOM 675 C C . GLN A 1 81 ? -3.728 2.530 14.477 1.00 91.88 81 GLN A C 1
ATOM 677 O O . GLN A 1 81 ? -4.488 2.481 15.441 1.00 91.88 81 GLN A O 1
ATOM 682 N N . LEU A 1 82 ? -3.659 3.582 13.652 1.00 92.00 82 LEU A N 1
ATOM 683 C CA . LEU A 1 82 ? -4.521 4.764 13.787 1.00 92.00 82 LEU A CA 1
ATOM 684 C C . LEU A 1 82 ? -6.003 4.373 13.711 1.00 92.00 82 LEU A C 1
ATOM 686 O O . LEU A 1 82 ? -6.784 4.717 14.594 1.00 92.00 82 LEU A O 1
ATOM 690 N N . ILE A 1 83 ? -6.366 3.565 12.710 1.00 92.56 83 ILE A N 1
ATOM 691 C CA . ILE A 1 83 ? -7.740 3.076 12.533 1.00 92.56 83 ILE A CA 1
ATOM 692 C C . ILE A 1 83 ? -8.175 2.162 13.680 1.00 92.56 83 ILE A C 1
ATOM 694 O O . ILE A 1 83 ? -9.310 2.242 14.138 1.00 92.56 83 ILE A O 1
ATOM 698 N N . LYS A 1 84 ? -7.282 1.300 14.174 1.00 91.19 84 LYS A N 1
ATOM 699 C CA . LYS A 1 84 ? -7.587 0.358 15.255 1.00 91.19 84 LYS A CA 1
ATOM 700 C C . LYS A 1 84 ? -7.913 1.076 16.568 1.00 91.19 84 LYS A C 1
ATOM 702 O O . LYS A 1 84 ? -8.835 0.647 17.256 1.00 91.19 84 LYS A O 1
ATOM 707 N N . ILE A 1 85 ? -7.135 2.103 16.914 1.00 90.31 85 ILE A N 1
ATOM 708 C CA . ILE A 1 85 ? -7.236 2.830 18.192 1.00 90.31 85 ILE A CA 1
ATOM 709 C C . ILE A 1 85 ? -8.416 3.812 18.191 1.00 90.31 85 ILE A C 1
ATOM 711 O O . ILE A 1 85 ? -8.912 4.156 19.255 1.00 90.31 85 ILE A O 1
ATOM 715 N N . SER A 1 86 ? -8.885 4.248 17.020 1.00 88.94 86 SER A N 1
ATOM 716 C CA . SER A 1 86 ? -10.014 5.173 16.925 1.00 88.94 86 SER A CA 1
ATOM 717 C C . SER A 1 86 ? -11.332 4.536 17.367 1.00 88.94 86 SER A C 1
ATOM 719 O O . SER A 1 86 ? -11.754 3.512 16.821 1.00 88.94 86 SER A O 1
ATOM 721 N N . ASP A 1 87 ? -12.014 5.180 18.313 1.00 88.75 87 ASP A N 1
ATOM 722 C CA . ASP A 1 87 ? -13.368 4.812 18.745 1.00 88.75 87 ASP A CA 1
ATOM 723 C C . ASP A 1 87 ? -14.443 5.235 17.729 1.00 88.75 87 ASP A C 1
ATOM 725 O O . ASP A 1 87 ? -15.531 4.668 17.709 1.00 88.75 87 ASP A O 1
ATOM 729 N N . ASN A 1 88 ? -14.117 6.178 16.837 1.00 89.88 88 ASN A N 1
ATOM 730 C CA . ASN A 1 88 ? -15.025 6.697 15.807 1.00 89.88 88 ASN A CA 1
ATOM 731 C C . ASN A 1 88 ? -15.149 5.783 14.580 1.00 89.88 88 ASN A C 1
ATOM 733 O O . ASN A 1 88 ? -15.889 6.107 13.652 1.00 89.88 88 ASN A O 1
ATOM 737 N N . VAL A 1 89 ? -14.389 4.682 14.543 1.00 91.12 89 VAL A N 1
ATOM 738 C CA . VAL A 1 89 ? -14.411 3.731 13.432 1.00 91.12 89 VAL A CA 1
ATOM 739 C C . VAL A 1 89 ? -15.067 2.428 13.859 1.00 91.12 89 VAL A C 1
ATOM 741 O O . VAL A 1 89 ? -14.669 1.815 14.853 1.00 91.12 89 VAL A O 1
ATOM 744 N N . ASP A 1 90 ? -16.009 1.956 13.052 1.00 92.62 90 ASP A N 1
ATOM 745 C CA . ASP A 1 90 ? -16.723 0.712 13.292 1.00 92.62 90 ASP A CA 1
ATOM 746 C C . ASP A 1 90 ? -15.769 -0.487 13.341 1.00 92.62 90 ASP A C 1
ATOM 748 O O . ASP A 1 90 ? -14.908 -0.692 12.474 1.00 92.62 90 ASP A O 1
ATOM 752 N N . ASP A 1 91 ? -15.999 -1.376 14.310 1.00 91.12 91 ASP A N 1
ATOM 75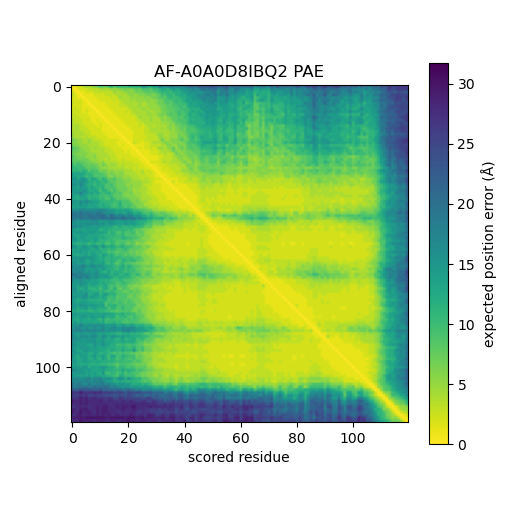3 C CA . ASP A 1 91 ? -15.218 -2.608 14.464 1.00 91.12 91 ASP A CA 1
ATOM 754 C C . ASP A 1 91 ? -15.278 -3.497 13.202 1.00 91.12 91 ASP A C 1
ATOM 756 O O . ASP A 1 91 ? -14.321 -4.216 12.894 1.00 91.12 91 ASP A O 1
ATOM 760 N N . SER A 1 92 ? -16.356 -3.405 12.413 1.00 92.44 92 SER A N 1
ATOM 761 C CA . SER A 1 92 ? -16.491 -4.122 11.138 1.00 92.44 92 SER A CA 1
ATOM 762 C C . SER A 1 92 ? -15.465 -3.663 10.087 1.00 92.44 92 SER A C 1
ATOM 764 O O . SER A 1 92 ? -14.883 -4.500 9.387 1.00 92.44 92 SER A O 1
ATOM 766 N N . ILE A 1 93 ? -15.177 -2.359 10.014 1.00 93.12 93 ILE A N 1
ATOM 767 C CA . ILE A 1 93 ? -14.192 -1.771 9.095 1.00 93.12 93 ILE A CA 1
ATOM 768 C C . ILE A 1 93 ? -12.785 -2.158 9.546 1.00 93.12 93 ILE A C 1
ATOM 770 O O . ILE A 1 93 ? -11.985 -2.627 8.733 1.00 93.12 93 ILE A O 1
ATOM 774 N N . LYS A 1 94 ? -12.504 -2.078 10.854 1.00 92.88 94 LYS A N 1
ATOM 775 C CA . LYS A 1 94 ? -11.221 -2.510 11.440 1.00 92.88 94 LYS A CA 1
ATOM 776 C C . LYS A 1 94 ? -10.901 -3.964 11.081 1.00 92.88 94 LYS A C 1
ATOM 778 O O . LYS A 1 94 ? -9.781 -4.283 10.670 1.00 92.88 94 LYS A O 1
ATOM 783 N N . GLN A 1 95 ? -11.887 -4.856 11.195 1.00 92.88 95 GLN A N 1
ATOM 784 C CA . GLN A 1 95 ? -11.725 -6.269 10.847 1.00 92.88 95 GLN A CA 1
ATOM 785 C C . GLN A 1 95 ? -11.496 -6.484 9.346 1.00 92.88 95 GLN A C 1
ATOM 787 O O . GLN A 1 95 ? -10.599 -7.244 8.973 1.00 92.88 95 GLN A O 1
ATOM 792 N N . ARG A 1 96 ? -12.260 -5.806 8.481 1.00 94.12 96 ARG A N 1
ATOM 793 C CA . ARG A 1 96 ? -12.084 -5.900 7.022 1.00 94.12 96 ARG A CA 1
ATOM 794 C C . ARG A 1 96 ? -10.709 -5.405 6.586 1.00 94.12 96 ARG A C 1
ATOM 796 O O . ARG A 1 96 ? -10.018 -6.108 5.848 1.00 94.12 96 ARG A O 1
ATOM 803 N N . LEU A 1 97 ? -10.270 -4.260 7.107 1.00 93.75 97 LEU A N 1
ATOM 804 C CA . LEU A 1 97 ? -8.945 -3.716 6.830 1.00 93.75 97 LEU A CA 1
ATOM 805 C C . LEU A 1 97 ? -7.842 -4.692 7.251 1.00 93.75 97 LEU A C 1
ATOM 807 O O . LEU A 1 97 ? -6.908 -4.939 6.490 1.00 93.75 97 LEU A O 1
ATOM 811 N N . ARG A 1 98 ? -7.974 -5.321 8.424 1.00 92.56 98 ARG A N 1
ATOM 812 C CA . ARG A 1 98 ? -7.034 -6.351 8.881 1.00 92.56 98 ARG A CA 1
ATOM 813 C C . ARG A 1 98 ? -6.935 -7.520 7.900 1.00 92.56 98 ARG A C 1
ATOM 815 O O . ARG A 1 98 ? -5.827 -7.961 7.603 1.00 92.56 98 ARG A O 1
ATOM 822 N N . ILE A 1 99 ? -8.066 -8.025 7.404 1.00 92.56 99 ILE A N 1
ATOM 823 C CA . ILE A 1 99 ? -8.092 -9.120 6.420 1.00 92.56 99 ILE A CA 1
ATOM 824 C C . ILE A 1 99 ? -7.369 -8.694 5.140 1.00 92.56 99 ILE A C 1
ATOM 826 O O . ILE A 1 99 ? -6.522 -9.436 4.645 1.00 92.56 99 ILE A O 1
ATOM 830 N N . ILE A 1 100 ? -7.642 -7.485 4.644 1.00 93.06 100 ILE A N 1
ATOM 831 C CA . ILE A 1 100 ? -6.993 -6.943 3.444 1.00 93.06 100 ILE A CA 1
ATOM 832 C C . ILE A 1 100 ? -5.480 -6.851 3.647 1.00 93.06 100 ILE A C 1
ATOM 834 O O . ILE A 1 100 ? -4.713 -7.328 2.812 1.00 93.06 100 ILE A O 1
ATOM 838 N N . MET A 1 101 ? -5.025 -6.317 4.775 1.00 92.00 101 MET A N 1
ATOM 839 C CA . MET A 1 101 ? -3.595 -6.198 5.043 1.00 92.00 101 MET A CA 1
ATOM 840 C C . MET A 1 101 ? -2.889 -7.551 5.170 1.00 92.00 101 MET A C 1
ATOM 842 O O . MET A 1 101 ? -1.801 -7.720 4.620 1.00 92.00 101 MET A O 1
ATOM 846 N N . LEU A 1 102 ? -3.527 -8.535 5.812 1.00 91.25 102 LEU A N 1
ATOM 847 C CA . LEU A 1 102 ? -3.018 -9.909 5.859 1.00 91.25 102 LEU A CA 1
ATOM 848 C C . LEU A 1 102 ? -2.966 -10.537 4.460 1.00 91.25 102 LEU A C 1
ATOM 850 O O . LEU A 1 102 ? -1.979 -11.189 4.128 1.00 91.25 102 LEU A O 1
ATOM 854 N N . SER A 1 103 ? -3.977 -10.295 3.618 1.00 90.50 103 SER A N 1
ATOM 855 C CA . SER A 1 103 ? -4.006 -10.787 2.231 1.00 90.50 103 SER A CA 1
ATOM 856 C C . SER A 1 103 ? -2.874 -10.214 1.370 1.00 90.50 103 SER A C 1
ATOM 858 O O . SER A 1 103 ? -2.393 -10.874 0.454 1.00 90.50 103 SER A O 1
ATOM 860 N N . LYS A 1 104 ? -2.394 -9.012 1.708 1.00 88.50 104 LYS A N 1
ATOM 861 C CA . LYS A 1 104 ? -1.243 -8.351 1.078 1.00 88.50 104 LYS A CA 1
ATOM 862 C C . LYS A 1 104 ? 0.104 -8.766 1.698 1.00 88.50 104 LYS A C 1
ATOM 864 O O . LYS A 1 104 ? 1.137 -8.218 1.325 1.00 88.50 104 LYS A O 1
ATOM 869 N N . GLY A 1 105 ? 0.109 -9.711 2.644 1.00 86.00 105 GLY A N 1
ATOM 870 C CA . GLY A 1 105 ? 1.315 -10.219 3.306 1.00 86.00 105 GLY A CA 1
ATOM 871 C C . GLY A 1 105 ? 1.849 -9.336 4.438 1.00 86.00 105 GLY A C 1
ATOM 872 O O . GLY A 1 105 ? 2.965 -9.556 4.909 1.00 86.00 105 GLY A O 1
ATOM 873 N N . ILE A 1 106 ? 1.082 -8.344 4.901 1.00 86.44 106 ILE A N 1
ATOM 874 C CA . ILE A 1 106 ? 1.497 -7.472 6.004 1.00 86.44 106 ILE A CA 1
ATOM 875 C C . ILE A 1 106 ? 1.114 -8.130 7.327 1.00 86.44 106 ILE A C 1
ATOM 877 O O . ILE A 1 106 ? -0.063 -8.292 7.649 1.00 86.44 106 ILE A O 1
ATOM 881 N N . LEU A 1 107 ? 2.122 -8.494 8.120 1.00 82.56 107 LEU A N 1
ATOM 882 C CA . LEU A 1 107 ? 1.916 -9.107 9.429 1.00 82.56 107 LEU A CA 1
ATOM 883 C C . LEU A 1 107 ? 1.467 -8.061 10.454 1.00 82.56 107 LEU A C 1
ATOM 885 O O . LEU A 1 107 ? 2.216 -7.157 10.834 1.00 82.56 107 LEU A O 1
ATOM 889 N N . ILE A 1 108 ? 0.235 -8.223 10.926 1.00 81.75 108 ILE A N 1
ATOM 890 C CA . ILE A 1 108 ? -0.376 -7.395 11.963 1.00 81.75 108 ILE A CA 1
ATOM 891 C C . ILE A 1 108 ? -0.583 -8.257 13.206 1.00 81.75 108 ILE A C 1
ATOM 893 O O . ILE A 1 108 ? -1.120 -9.364 13.120 1.00 81.75 108 ILE A O 1
ATOM 897 N N . GLU A 1 109 ? -0.168 -7.746 14.364 1.00 71.19 109 GLU A N 1
ATOM 898 C CA . GLU A 1 109 ? -0.379 -8.411 15.651 1.00 71.19 109 GLU A CA 1
ATOM 899 C C . GLU A 1 109 ? -1.872 -8.664 15.897 1.00 71.19 109 GLU A C 1
ATOM 901 O O . GLU A 1 109 ? -2.723 -7.794 15.680 1.00 71.19 109 GLU A O 1
ATOM 906 N N . LYS A 1 110 ? -2.199 -9.888 16.332 1.00 57.88 110 LYS A N 1
ATOM 907 C CA . LYS A 1 110 ? -3.568 -10.227 16.731 1.00 57.88 110 LYS A CA 1
ATOM 908 C C . LYS A 1 110 ? -3.956 -9.369 17.946 1.00 57.88 110 LYS A C 1
ATOM 910 O O . LYS A 1 110 ? -3.099 -9.137 18.797 1.00 57.88 110 LYS A O 1
ATOM 915 N N . PRO A 1 111 ? -5.220 -8.920 18.060 1.00 53.97 111 PRO A N 1
ATOM 916 C CA . PRO A 1 111 ? -5.706 -8.385 19.329 1.00 53.97 111 PRO A CA 1
ATOM 917 C C . PRO A 1 111 ? -5.478 -9.439 20.423 1.00 53.97 111 PRO A C 1
ATOM 919 O O . PRO A 1 111 ? -5.741 -10.627 20.205 1.00 53.97 111 PRO A O 1
ATOM 922 N N . SER A 1 112 ? -4.898 -9.021 21.548 1.00 52.25 112 SER A N 1
ATOM 923 C CA . SER A 1 112 ? -4.680 -9.894 22.696 1.00 52.25 112 SER A CA 1
ATOM 924 C C . SER A 1 112 ? -6.040 -10.290 23.275 1.00 52.25 112 SER A C 1
ATOM 926 O O . SER A 1 112 ? -6.960 -9.480 23.347 1.00 52.25 112 SER A O 1
ATOM 928 N N . LEU A 1 113 ? -6.174 -11.546 23.704 1.00 54.47 113 LEU A N 1
ATOM 929 C CA . LEU A 1 113 ? -7.419 -12.124 24.241 1.00 54.47 113 LEU A CA 1
ATOM 930 C C . LEU A 1 113 ? -7.937 -11.437 25.528 1.00 54.47 113 LEU A C 1
ATOM 932 O O . LEU A 1 113 ? -8.958 -11.844 26.071 1.00 54.47 113 LEU A O 1
ATOM 936 N N . LEU A 1 114 ? -7.240 -10.406 26.013 1.00 52.66 114 LEU A N 1
ATOM 937 C C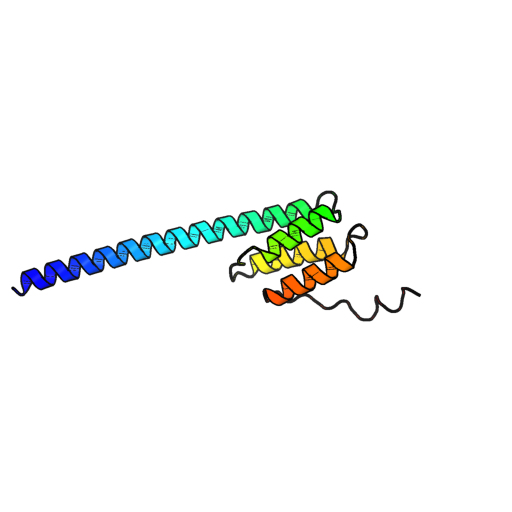A . LEU A 1 114 ? -7.569 -9.635 27.212 1.00 52.66 114 LEU A CA 1
ATOM 938 C C . LEU A 1 114 ? -8.525 -8.459 26.934 1.00 52.66 114 LEU A C 1
ATOM 940 O O . LEU A 1 114 ? -9.133 -7.947 27.865 1.00 52.66 114 LEU A O 1
ATOM 944 N N . GLU A 1 115 ? -8.706 -8.042 25.675 1.00 52.00 115 GLU A N 1
ATOM 945 C CA . GLU A 1 115 ? -9.700 -7.009 25.317 1.00 52.00 115 GLU A CA 1
ATOM 946 C C . GLU A 1 115 ? -11.133 -7.564 25.246 1.00 52.00 115 GLU A C 1
ATOM 948 O O . GLU A 1 115 ? -12.097 -6.829 25.443 1.00 52.00 115 GLU A O 1
ATOM 953 N N . THR A 1 116 ? -11.296 -8.868 25.004 1.00 51.00 116 THR A N 1
ATOM 954 C CA . THR A 1 116 ? -12.615 -9.509 24.863 1.00 51.00 116 THR A CA 1
ATOM 955 C C . THR A 1 116 ? -13.270 -9.889 26.190 1.00 51.00 116 THR A C 1
ATOM 957 O O . THR A 1 116 ? -14.458 -10.197 26.206 1.00 51.00 116 THR A O 1
ATOM 960 N N . THR A 1 117 ? -12.531 -9.875 27.302 1.00 50.78 117 THR A N 1
ATOM 961 C CA . THR A 1 117 ? -13.063 -10.241 28.627 1.00 50.78 117 THR A CA 1
ATOM 962 C C . THR A 1 117 ? -13.610 -9.054 29.421 1.00 50.78 117 THR A C 1
ATOM 964 O O . THR A 1 117 ? -14.326 -9.278 30.386 1.00 50.78 117 THR A O 1
ATOM 967 N N . ASN A 1 118 ? -13.327 -7.811 29.010 1.00 49.28 118 ASN A N 1
ATOM 968 C CA . ASN A 1 118 ? -13.728 -6.593 29.736 1.00 49.28 118 ASN A CA 1
ATOM 969 C C . ASN A 1 118 ? -14.925 -5.849 29.105 1.00 49.28 118 ASN A C 1
ATOM 971 O O . ASN A 1 118 ? -15.192 -4.707 29.469 1.00 49.28 118 ASN A O 1
ATOM 975 N N . ARG A 1 119 ? -15.637 -6.464 28.148 1.00 49.38 119 ARG A N 1
ATOM 976 C CA . ARG A 1 119 ? -16.881 -5.929 27.557 1.00 49.38 119 ARG A CA 1
ATOM 977 C C . ARG A 1 119 ? -18.104 -6.793 27.913 1.00 49.38 119 ARG A C 1
ATOM 979 O O . ARG A 1 119 ? -18.843 -7.195 27.017 1.00 49.38 119 ARG A O 1
ATOM 986 N N . TRP A 1 120 ? -18.287 -7.082 29.202 1.00 48.06 120 TRP A N 1
ATOM 987 C CA . TRP A 1 120 ? -19.534 -7.602 29.776 1.00 48.06 120 TRP A CA 1
ATOM 988 C C . TRP A 1 120 ? -19.843 -6.866 31.072 1.00 48.06 120 TRP A C 1
ATOM 990 O O . TRP A 1 120 ? -18.900 -6.716 31.882 1.00 48.06 120 TRP A O 1
#

Foldseek 3Di:
DVVVVVVVVVVVVVVVVVVVVVVVVVVVVVLVVLVVVLQVLLVVCVPPHAQVSLVVSLVSLLPDDHPPDPVSLVSLLSSLVSQVPDPRHDPVSNVSSVVSCVVNVRDDDDPDPVVVVPPD

Radius of gyration: 22.79 Å; Cα contacts (8 Å, |Δi|>4): 65; chains: 1; bounding box: 50×26×76 Å